Protein AF-A0A3M2GLU1-F1 (afdb_monomer)

Solvent-accessible surface area (backbone atoms only — not comparable to full-atom values): 8864 Å² total; per-residue (Å²): 134,89,79,81,80,75,55,70,67,58,58,52,52,50,52,52,50,51,51,50,50,53,56,49,51,54,49,52,58,59,46,51,60,55,52,52,52,48,52,51,51,48,54,50,52,51,51,53,49,50,47,52,52,48,32,60,64,36,48,60,28,60,77,69,67,34,59,68,62,37,46,49,54,51,49,46,52,36,74,76,35,83,87,47,88,75,50,71,42,64,47,97,82,75,43,78,77,43,69,59,61,86,92,56,80,68,70,70,62,68,67,71,61,91,62,84,61,48,99,57,75,44,75,51,78,46,62,49,88,93,41,75,90,45,80,41,78,46,69,51,58,50,44,93,87,72

Foldseek 3Di:
DDDPPDDPVNVVVVVVVVVCVVVVVVVCVVVPVVVVVVVVVVVVVVVQVLQVVLLAVLQVCVVVVVLVVNQCSQQVSCVVDVLDPWDWDADQVRHTSYIDDPVDDPSVVSVQDPDDDAQDKDWDWDADPVGNVDIRIDIDGDRPGD

Mean predicted aligned error: 7.4 Å

Sequence (146 aa):
MKRFFVPLFWKFSLAIIAVVAVFGSINIYLIWDRVYAALQRESQKRGIYISRSLARQLVDPLLYEDYVTAQNLLVNIQNIDSTITYAFVVDPLDKVVLHTFEDGFPYQLLQVHDGAPGDSVQMQFVVPKDAPEVLIRDIAVPILNG

pLDDT: mean 88.44, std 10.43, range [46.53, 96.69]

Radius of gyration: 25.85 Å; Cα contacts (8 Å, |Δi|>4): 118; chains: 1; bounding box: 49×25×82 Å

Secondary structure (DSSP, 8-state):
-------HHHHHHHHHHHHHHHHHHHHHHHHHHHHHHHHHHHHHHHHHHHHHHHHHHHHHHHHTT-HHHHHHHHHHHHHH-TT----EEE-TTS-EEEE--SS---GGGGGS--S---SPPEEEEE--TT-TT--EEEEE--STT-

Nearest PDB structures (foldseek):
  2iu7-assembly1_J  TM=3.936E-01  e=5.936E+00  Escherichia coli
  2ivb-assembly1_C  TM=4.039E-01  e=6.739E+00  Escherichia coli
  2iu7-assembly1_I  TM=3.947E-01  e=8.153E+00  Escherichia coli
  6yxx-assembly1_BN  TM=2.841E-01  e=9.863E+00  Trypanosoma brucei brucei

Structure (mmCIF, N/CA/C/O backbone):
data_AF-A0A3M2GLU1-F1
#
_entry.id   AF-A0A3M2GLU1-F1
#
loop_
_atom_site.group_PDB
_atom_site.id
_atom_site.type_symbol
_atom_site.label_atom_id
_atom_site.label_alt_id
_atom_site.label_comp_id
_atom_site.label_asym_id
_atom_site.label_entity_id
_atom_site.label_seq_id
_atom_site.pdbx_PDB_ins_code
_atom_site.Cartn_x
_atom_site.Cartn_y
_atom_site.Cartn_z
_atom_site.occupancy
_atom_site.B_iso_or_equiv
_atom_site.auth_seq_id
_atom_site.auth_comp_id
_atom_site.auth_asym_id
_atom_site.auth_atom_id
_atom_site.pdbx_PDB_model_num
ATOM 1 N N . MET A 1 1 ? 30.444 -15.894 -60.843 1.00 48.88 1 MET A N 1
ATOM 2 C CA . MET A 1 1 ? 30.561 -15.381 -59.457 1.00 48.88 1 MET A CA 1
ATOM 3 C C . MET A 1 1 ? 30.105 -13.923 -59.421 1.00 48.88 1 MET A C 1
ATOM 5 O O . MET A 1 1 ? 30.822 -13.068 -59.924 1.00 48.88 1 MET A O 1
ATOM 9 N N . LYS A 1 2 ? 28.897 -13.625 -58.918 1.00 46.53 2 LYS A N 1
ATOM 10 C CA . LYS A 1 2 ? 28.393 -12.240 -58.819 1.00 46.53 2 LYS A CA 1
ATOM 11 C C . LYS A 1 2 ? 29.056 -11.548 -57.624 1.00 46.53 2 LYS A C 1
ATOM 13 O O . LYS A 1 2 ? 28.760 -11.880 -56.482 1.00 46.53 2 LYS A O 1
ATOM 18 N N . ARG A 1 3 ? 29.971 -10.610 -57.884 1.00 58.84 3 ARG A N 1
ATOM 19 C CA . ARG A 1 3 ? 30.544 -9.732 -56.854 1.00 58.84 3 ARG A CA 1
ATOM 20 C C . ARG A 1 3 ? 29.510 -8.657 -56.522 1.00 58.84 3 ARG A C 1
ATOM 22 O O . ARG A 1 3 ? 29.243 -7.786 -57.343 1.00 58.84 3 ARG A O 1
ATOM 29 N N . PHE A 1 4 ? 28.890 -8.766 -55.352 1.00 61.06 4 PHE A N 1
ATOM 30 C CA . PHE A 1 4 ? 27.959 -7.768 -54.829 1.00 61.06 4 PHE A CA 1
ATOM 31 C C . PHE A 1 4 ? 28.758 -6.499 -54.481 1.00 61.06 4 PHE A C 1
ATOM 33 O O . PHE A 1 4 ? 29.445 -6.441 -53.462 1.00 61.06 4 PHE A O 1
ATOM 40 N N . PHE A 1 5 ? 28.737 -5.498 -55.362 1.00 62.28 5 PHE A N 1
ATOM 41 C CA . PHE A 1 5 ? 29.333 -4.191 -55.090 1.00 62.28 5 PHE A CA 1
ATOM 42 C C . PHE A 1 5 ? 28.382 -3.401 -54.194 1.00 62.28 5 PHE A C 1
ATOM 44 O O . PHE A 1 5 ? 27.460 -2.748 -54.670 1.00 62.28 5 PHE A O 1
ATOM 51 N N . VAL A 1 6 ? 28.591 -3.482 -52.880 1.00 66.81 6 VAL A N 1
ATOM 52 C CA . VAL A 1 6 ? 27.907 -2.596 -51.933 1.00 66.81 6 VAL A CA 1
ATOM 53 C C . VAL A 1 6 ? 28.547 -1.207 -52.059 1.00 66.81 6 VAL A C 1
ATOM 55 O O . VAL A 1 6 ? 29.749 -1.086 -51.779 1.00 66.81 6 VAL A O 1
ATOM 58 N N . PRO A 1 7 ? 27.806 -0.170 -52.496 1.00 76.38 7 PRO A N 1
ATOM 59 C CA . PRO A 1 7 ? 28.343 1.180 -52.625 1.00 76.38 7 PRO A CA 1
ATOM 60 C C . PRO A 1 7 ? 28.829 1.687 -51.263 1.00 76.38 7 PRO A C 1
ATOM 62 O O . PRO A 1 7 ? 28.269 1.344 -50.222 1.00 76.38 7 PRO A O 1
ATOM 65 N N . LEU A 1 8 ? 29.884 2.503 -51.264 1.00 76.56 8 LEU A N 1
ATOM 66 C CA . LEU A 1 8 ? 30.574 2.959 -50.051 1.00 76.56 8 LEU A CA 1
ATOM 67 C C . LEU A 1 8 ? 29.618 3.604 -49.026 1.00 76.56 8 LEU A C 1
ATOM 69 O O . LEU A 1 8 ? 29.750 3.371 -47.828 1.00 76.56 8 LEU A O 1
ATOM 73 N N . PHE A 1 9 ? 28.600 4.319 -49.515 1.00 79.31 9 PHE A N 1
ATOM 74 C CA . PHE A 1 9 ? 27.520 4.906 -48.717 1.00 79.31 9 PHE A CA 1
ATOM 75 C C . PHE A 1 9 ? 26.810 3.881 -47.819 1.00 79.31 9 PHE A C 1
ATOM 77 O O . PHE A 1 9 ? 26.674 4.102 -46.623 1.00 79.31 9 PHE A O 1
ATOM 84 N N . TRP A 1 10 ? 26.444 2.715 -48.360 1.00 86.25 10 TRP A N 1
ATOM 85 C CA . TRP A 1 10 ? 25.734 1.676 -47.606 1.00 86.25 10 TRP A CA 1
ATOM 86 C C . TRP A 1 10 ? 26.591 1.059 -46.499 1.00 86.25 10 TRP A C 1
ATOM 88 O O . TRP A 1 10 ? 26.064 0.691 -45.453 1.00 86.25 10 TRP A O 1
ATOM 98 N N . LYS A 1 11 ? 27.913 0.984 -46.688 1.00 84.06 11 LYS A N 1
ATOM 99 C CA . LYS A 1 11 ? 28.832 0.499 -45.648 1.00 84.06 11 LYS A CA 1
ATOM 100 C C . LYS A 1 11 ? 28.896 1.474 -44.469 1.00 84.06 11 LYS A C 1
ATOM 102 O O . LYS A 1 11 ? 28.834 1.039 -43.323 1.00 84.06 11 LYS A O 1
ATOM 107 N N . PHE A 1 12 ? 28.966 2.778 -44.749 1.00 90.88 12 PHE A N 1
ATOM 108 C CA . PHE A 1 12 ? 28.971 3.817 -43.717 1.00 90.88 12 PHE A CA 1
ATOM 109 C C . PHE A 1 12 ? 27.622 3.943 -43.007 1.00 90.88 12 PHE A C 1
ATOM 111 O O . PHE A 1 12 ? 27.592 3.996 -41.780 1.00 90.88 12 PHE A O 1
ATOM 118 N N . SER A 1 13 ? 26.507 3.919 -43.740 1.00 91.81 13 SER A N 1
ATOM 119 C CA . SER A 1 13 ? 25.172 3.933 -43.134 1.00 91.81 13 SER 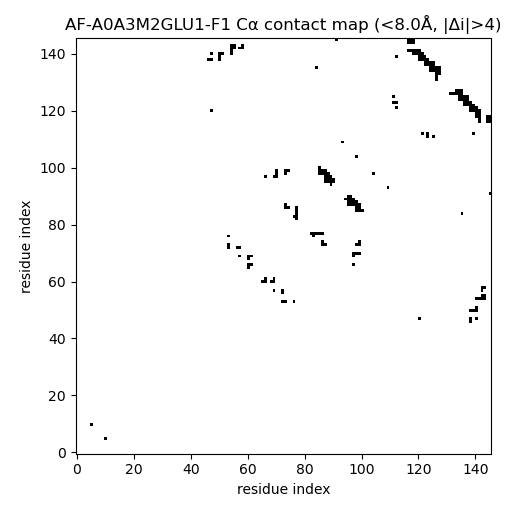A CA 1
ATOM 120 C C . SER A 1 13 ? 24.955 2.725 -42.225 1.00 91.81 13 SER A C 1
ATOM 122 O O . SER A 1 13 ? 24.477 2.894 -41.108 1.00 91.81 13 SER A O 1
ATOM 124 N N . LEU A 1 14 ? 25.364 1.523 -42.651 1.00 92.50 14 LEU A N 1
ATOM 125 C CA . LEU A 1 14 ? 25.256 0.320 -41.822 1.00 92.50 14 LEU A CA 1
ATOM 126 C C . LEU A 1 14 ? 26.110 0.426 -40.550 1.00 92.50 14 LEU A C 1
ATOM 128 O O . LEU A 1 14 ? 25.648 0.045 -39.479 1.00 92.50 14 LEU A O 1
ATOM 132 N N . ALA A 1 15 ? 27.321 0.982 -40.649 1.00 92.50 15 ALA A N 1
ATOM 133 C CA . ALA A 1 15 ? 28.180 1.209 -39.489 1.00 92.50 15 ALA A CA 1
ATOM 134 C C . ALA A 1 15 ? 27.553 2.200 -38.494 1.00 92.50 15 ALA A C 1
ATOM 136 O O . ALA A 1 15 ? 27.538 1.930 -37.296 1.00 92.50 15 ALA A O 1
ATOM 137 N N . ILE A 1 16 ? 26.981 3.308 -38.977 1.00 94.31 16 ILE A N 1
ATOM 138 C CA . ILE A 1 16 ? 26.295 4.292 -38.125 1.00 94.31 16 ILE A CA 1
ATOM 139 C C . ILE A 1 16 ? 25.074 3.660 -37.451 1.00 94.31 16 ILE A C 1
ATOM 141 O O . ILE A 1 16 ? 24.908 3.803 -36.243 1.00 94.31 16 ILE A O 1
ATOM 145 N N . ILE A 1 17 ? 24.253 2.919 -38.201 1.00 96.19 17 ILE A N 1
ATOM 146 C CA . ILE A 1 17 ? 23.087 2.211 -37.654 1.00 96.19 17 ILE A CA 1
ATOM 147 C C . ILE A 1 17 ? 23.523 1.218 -36.576 1.00 96.19 17 ILE A C 1
ATOM 149 O O . ILE A 1 17 ? 22.917 1.184 -35.510 1.00 96.19 17 ILE A O 1
ATOM 153 N N . ALA A 1 18 ? 24.587 0.448 -36.817 1.00 95.69 18 ALA A N 1
ATOM 154 C CA . ALA A 1 18 ? 25.108 -0.506 -35.843 1.00 95.69 18 ALA A CA 1
ATOM 155 C C . ALA A 1 18 ? 25.573 0.194 -34.559 1.00 95.69 18 ALA A C 1
ATOM 157 O O . ALA A 1 18 ? 25.215 -0.235 -33.465 1.00 95.69 18 ALA A O 1
ATOM 158 N N . VAL A 1 19 ? 26.309 1.302 -34.680 1.00 96.31 19 VAL A N 1
ATOM 159 C CA . VAL A 1 19 ? 26.755 2.096 -33.528 1.00 96.31 19 VAL A CA 1
ATOM 160 C C . VAL A 1 19 ? 25.554 2.629 -32.745 1.00 96.31 19 VAL A C 1
ATOM 162 O O . VAL A 1 19 ? 25.467 2.406 -31.539 1.00 96.31 19 VAL A O 1
ATOM 165 N N . VAL A 1 20 ? 24.591 3.268 -33.414 1.00 96.69 20 VAL A N 1
ATOM 166 C CA . VAL A 1 20 ? 23.387 3.810 -32.763 1.00 96.69 20 VAL A CA 1
ATOM 167 C C . VAL A 1 20 ? 22.569 2.704 -32.095 1.00 96.69 20 VAL A C 1
ATOM 169 O O . VAL A 1 20 ? 22.130 2.881 -30.962 1.00 96.69 20 VAL A O 1
ATOM 172 N N . ALA A 1 21 ? 22.404 1.551 -32.744 1.00 96.31 21 ALA A N 1
ATOM 173 C CA . ALA A 1 21 ? 21.675 0.416 -32.186 1.00 96.31 21 ALA A CA 1
ATOM 174 C C . ALA A 1 21 ? 22.357 -0.149 -30.932 1.00 96.31 21 ALA A C 1
ATOM 176 O O . ALA A 1 21 ? 21.679 -0.430 -29.943 1.00 96.31 21 ALA A O 1
ATOM 177 N N . VAL A 1 22 ? 23.689 -0.270 -30.937 1.00 96.25 22 VAL A N 1
ATOM 178 C CA . VAL A 1 22 ? 24.461 -0.728 -29.771 1.00 96.25 22 VAL A CA 1
ATOM 179 C C . VAL A 1 22 ? 24.324 0.264 -28.618 1.00 96.25 22 VAL A C 1
ATOM 181 O O . VAL A 1 22 ? 23.943 -0.130 -27.516 1.00 96.25 22 VAL A O 1
ATOM 184 N N . PHE A 1 23 ? 24.556 1.555 -28.866 1.00 96.00 23 PHE A N 1
ATOM 185 C CA . PHE A 1 23 ? 24.422 2.580 -27.830 1.00 96.00 23 PHE A CA 1
ATOM 186 C C . PHE A 1 23 ? 22.988 2.688 -27.300 1.00 96.00 23 PHE A C 1
ATOM 188 O O . PHE A 1 23 ? 22.792 2.788 -26.089 1.00 96.00 23 PHE A O 1
ATOM 195 N N . GLY A 1 24 ? 21.983 2.622 -28.174 1.00 94.56 24 GLY A N 1
ATOM 196 C CA . GLY A 1 24 ? 20.573 2.634 -27.789 1.00 94.56 24 GLY A CA 1
ATOM 197 C C . GLY A 1 24 ? 20.203 1.437 -26.916 1.00 94.56 24 GLY A C 1
ATOM 198 O O . GLY A 1 24 ? 19.593 1.613 -25.865 1.00 94.56 24 GLY A O 1
ATOM 199 N N . SER A 1 25 ? 20.648 0.236 -27.293 1.00 93.94 25 SER A N 1
ATOM 200 C CA . SER A 1 25 ? 20.379 -0.995 -26.537 1.00 93.94 25 SER A CA 1
ATOM 201 C C . SER A 1 25 ? 20.991 -0.953 -25.136 1.00 93.94 25 SER A C 1
ATOM 203 O O . SER A 1 25 ? 20.323 -1.294 -24.162 1.00 93.94 25 SER A O 1
ATOM 205 N N . ILE A 1 26 ? 22.236 -0.476 -25.016 1.00 93.44 26 ILE A N 1
ATOM 206 C CA . ILE A 1 26 ? 22.911 -0.319 -23.719 1.00 93.44 26 ILE A CA 1
ATOM 207 C C . ILE A 1 26 ? 22.151 0.672 -22.828 1.00 93.44 26 ILE A C 1
ATOM 209 O O . ILE A 1 26 ? 21.933 0.393 -21.649 1.00 93.44 26 ILE A O 1
ATOM 213 N N . ASN A 1 27 ? 21.719 1.810 -23.382 1.00 93.12 27 ASN A N 1
ATOM 214 C CA . ASN A 1 27 ? 20.964 2.814 -22.627 1.00 93.12 27 ASN A CA 1
ATOM 215 C C . ASN A 1 27 ? 19.609 2.278 -22.159 1.00 93.12 27 ASN A C 1
ATOM 217 O O . ASN A 1 27 ? 19.267 2.441 -20.992 1.00 93.12 27 ASN A O 1
ATOM 221 N N . ILE A 1 28 ? 18.864 1.605 -23.041 1.00 91.75 28 ILE A N 1
ATOM 222 C CA . ILE A 1 28 ? 17.581 0.980 -22.694 1.00 91.75 28 ILE A CA 1
ATOM 223 C C . ILE A 1 28 ? 17.772 -0.004 -21.542 1.00 91.75 28 ILE A C 1
ATOM 225 O O . ILE A 1 28 ? 17.070 0.093 -20.538 1.00 91.75 28 ILE A O 1
ATOM 229 N N . TYR A 1 29 ? 18.758 -0.896 -21.650 1.00 90.19 29 TYR A N 1
ATOM 230 C CA . TYR A 1 29 ? 19.044 -1.885 -20.616 1.00 90.19 29 TYR A CA 1
ATOM 231 C C . TYR A 1 29 ? 19.386 -1.234 -19.265 1.00 90.19 29 TYR A C 1
ATOM 233 O O . TYR A 1 29 ? 18.862 -1.639 -18.230 1.00 90.19 29 TYR A O 1
ATOM 241 N N . LEU A 1 30 ? 20.215 -0.185 -19.270 1.00 86.25 30 LEU A N 1
ATOM 242 C CA . LEU A 1 30 ? 20.633 0.513 -18.052 1.00 86.25 30 LEU A CA 1
ATOM 243 C C . LEU A 1 30 ? 19.480 1.270 -17.380 1.00 86.25 30 LEU A C 1
ATOM 245 O O . LEU A 1 30 ? 19.384 1.289 -16.153 1.00 86.25 30 LEU A O 1
ATOM 249 N N . ILE A 1 31 ? 18.613 1.904 -18.170 1.00 90.44 31 ILE A N 1
ATOM 250 C CA . ILE A 1 31 ? 17.489 2.692 -17.655 1.00 90.44 31 ILE A CA 1
ATOM 251 C C . ILE A 1 31 ? 16.419 1.778 -17.057 1.00 90.44 31 ILE A C 1
ATOM 253 O O . ILE A 1 31 ? 15.847 2.117 -16.022 1.00 90.44 31 ILE A O 1
ATOM 257 N N . TRP A 1 32 ? 16.158 0.625 -17.673 1.00 87.56 32 TRP A N 1
ATOM 258 C CA . TRP A 1 32 ? 15.014 -0.211 -17.313 1.00 87.56 32 TRP A CA 1
ATOM 259 C C . TRP A 1 32 ? 15.068 -0.707 -15.863 1.00 87.56 32 TRP A C 1
ATOM 261 O O . TRP A 1 32 ? 14.109 -0.512 -15.116 1.00 87.56 32 TRP A O 1
ATOM 271 N N . ASP A 1 33 ? 16.216 -1.232 -15.428 1.00 83.44 33 ASP A N 1
ATOM 272 C CA . ASP A 1 33 ? 16.412 -1.698 -14.047 1.00 83.44 33 ASP A CA 1
ATOM 273 C C . ASP A 1 33 ? 16.296 -0.550 -13.030 1.00 83.44 33 ASP A C 1
ATOM 275 O O . ASP A 1 33 ? 15.608 -0.649 -12.010 1.00 83.44 33 ASP A O 1
ATOM 279 N N . ARG A 1 34 ? 16.909 0.599 -13.342 1.00 86.94 34 ARG A N 1
ATOM 280 C CA . ARG A 1 34 ? 16.918 1.771 -12.457 1.00 86.94 34 ARG A CA 1
ATOM 281 C C . ARG A 1 34 ? 15.530 2.369 -12.281 1.00 86.94 34 ARG A C 1
ATOM 283 O O . ARG A 1 34 ? 15.149 2.687 -11.156 1.00 86.94 34 ARG A O 1
ATOM 290 N N . VAL A 1 35 ? 14.790 2.527 -13.376 1.00 91.12 35 VAL A N 1
ATOM 291 C CA . VAL A 1 35 ? 13.443 3.103 -13.359 1.00 91.12 35 VAL A CA 1
ATOM 292 C C . VAL A 1 35 ? 12.480 2.164 -12.649 1.00 91.12 35 VAL A C 1
ATOM 294 O O . VAL A 1 35 ? 11.751 2.615 -11.768 1.00 91.12 35 VAL A O 1
ATOM 297 N N . TYR A 1 36 ? 12.518 0.866 -12.957 1.00 88.94 36 TYR A N 1
ATOM 298 C CA . TYR A 1 36 ? 11.658 -0.112 -12.298 1.00 88.94 36 TYR A CA 1
ATOM 299 C C . TYR A 1 36 ? 11.904 -0.152 -10.785 1.00 88.94 36 TYR A C 1
ATOM 301 O O . TYR A 1 36 ? 10.970 -0.025 -9.992 1.00 88.94 36 TYR A O 1
ATOM 309 N N . ALA A 1 37 ? 13.170 -0.229 -10.364 1.00 90.38 37 ALA A N 1
ATOM 310 C CA . ALA A 1 37 ? 13.524 -0.214 -8.950 1.00 90.38 37 ALA A CA 1
ATOM 311 C C . ALA A 1 37 ? 13.133 1.102 -8.255 1.00 90.38 37 ALA A C 1
ATOM 313 O O . ALA A 1 37 ? 12.702 1.082 -7.101 1.00 90.38 37 ALA A O 1
ATOM 314 N N . ALA A 1 38 ? 13.273 2.248 -8.929 1.00 92.31 38 ALA A N 1
ATOM 315 C CA . ALA A 1 38 ? 12.878 3.543 -8.382 1.00 92.31 38 ALA A CA 1
ATOM 316 C C . ALA A 1 38 ? 11.360 3.638 -8.182 1.00 92.31 38 ALA A C 1
ATOM 318 O O . ALA A 1 38 ? 10.919 4.007 -7.095 1.00 92.31 38 ALA A O 1
ATOM 319 N N . LEU A 1 39 ? 10.572 3.241 -9.186 1.00 92.31 39 LEU A N 1
ATOM 320 C CA . LEU A 1 39 ? 9.111 3.204 -9.099 1.00 92.31 39 LEU A CA 1
ATO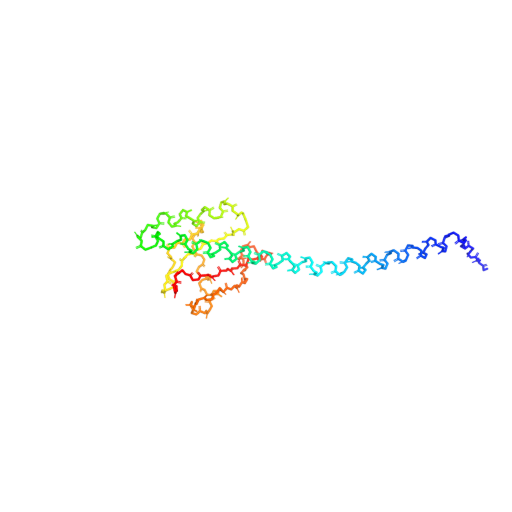M 321 C C . LEU A 1 39 ? 8.641 2.264 -7.990 1.00 92.31 39 LEU A C 1
ATOM 323 O O . LEU A 1 39 ? 7.775 2.631 -7.200 1.00 92.31 39 LEU A O 1
ATOM 327 N N . GLN A 1 40 ? 9.260 1.087 -7.876 1.00 91.50 40 GLN A N 1
ATOM 328 C CA . GLN A 1 40 ? 8.915 0.121 -6.838 1.00 91.50 40 GLN A CA 1
ATOM 329 C C . GLN A 1 40 ? 9.208 0.661 -5.431 1.00 91.50 40 GLN A C 1
ATOM 331 O O . GLN A 1 40 ? 8.397 0.507 -4.518 1.00 91.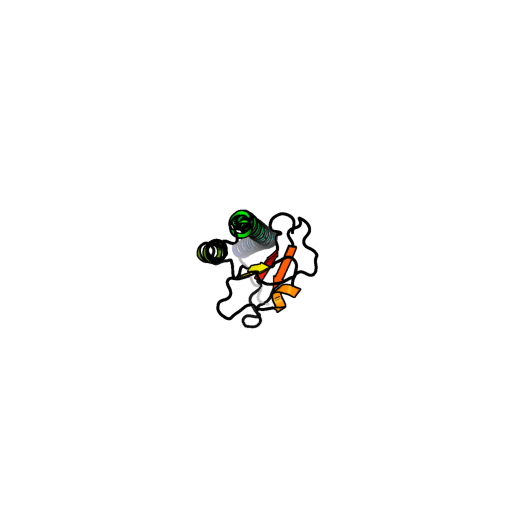50 40 GLN A O 1
ATOM 336 N N . ARG A 1 41 ? 10.349 1.338 -5.248 1.00 93.81 41 ARG A N 1
ATOM 337 C CA . ARG A 1 41 ? 10.694 1.990 -3.975 1.00 93.81 41 ARG A CA 1
ATOM 338 C C . ARG A 1 41 ? 9.743 3.129 -3.641 1.00 93.81 41 ARG A C 1
ATOM 340 O O . ARG A 1 41 ? 9.389 3.282 -2.477 1.00 93.81 41 ARG A O 1
ATOM 347 N N . GLU A 1 42 ? 9.356 3.929 -4.627 1.00 93.88 42 GLU A N 1
ATOM 348 C CA . GLU A 1 42 ? 8.442 5.049 -4.412 1.00 93.88 42 GLU A CA 1
ATOM 349 C C . GLU A 1 42 ? 7.032 4.561 -4.069 1.00 93.88 42 GLU A C 1
ATOM 351 O O . GLU A 1 42 ? 6.447 5.016 -3.090 1.00 93.88 42 GLU A O 1
ATOM 356 N N . SER A 1 43 ? 6.533 3.555 -4.794 1.00 92.38 43 SER A N 1
ATOM 357 C CA . SER A 1 43 ? 5.271 2.877 -4.484 1.00 92.38 43 SER A CA 1
ATOM 358 C C . SER A 1 43 ? 5.272 2.325 -3.055 1.00 92.38 43 SER A C 1
ATOM 360 O O . SER A 1 43 ? 4.357 2.606 -2.281 1.00 92.38 43 SER A O 1
ATOM 362 N N . GLN A 1 44 ? 6.343 1.631 -2.658 1.00 93.31 44 GLN A N 1
ATOM 363 C CA . GLN A 1 44 ? 6.494 1.118 -1.297 1.00 93.31 44 GLN A CA 1
ATOM 364 C C . GLN A 1 44 ? 6.506 2.244 -0.252 1.00 93.31 44 GLN A C 1
ATOM 366 O O . GLN A 1 44 ? 5.793 2.165 0.746 1.00 93.31 44 GLN A O 1
ATOM 371 N N . LYS A 1 45 ? 7.296 3.306 -0.459 1.00 94.69 45 LYS A N 1
ATOM 372 C CA . LYS A 1 45 ? 7.359 4.447 0.469 1.00 94.69 45 LYS A CA 1
ATOM 373 C C . LYS A 1 45 ? 6.003 5.121 0.636 1.00 94.69 45 LYS A C 1
ATOM 375 O O . LYS A 1 45 ? 5.621 5.431 1.763 1.00 94.69 45 LYS A O 1
ATOM 380 N N . ARG A 1 46 ? 5.283 5.325 -0.469 1.00 93.94 46 ARG A N 1
ATOM 381 C CA . ARG A 1 46 ? 3.944 5.914 -0.470 1.00 93.94 46 ARG A CA 1
ATOM 382 C C . ARG A 1 46 ? 2.959 5.043 0.305 1.00 93.94 46 ARG A C 1
ATOM 384 O O . ARG A 1 46 ? 2.275 5.572 1.174 1.00 93.94 46 ARG A O 1
ATOM 391 N N . GLY A 1 47 ? 2.947 3.731 0.064 1.00 93.38 47 GLY A N 1
ATOM 392 C CA . GLY A 1 47 ? 2.104 2.790 0.807 1.00 93.38 47 GLY A CA 1
ATOM 393 C C . GLY A 1 47 ? 2.365 2.843 2.315 1.00 93.38 47 GLY A C 1
ATOM 394 O O . GLY A 1 47 ? 1.443 3.053 3.094 1.00 93.38 47 GLY A O 1
ATOM 395 N N . ILE A 1 48 ? 3.635 2.790 2.733 1.00 93.94 48 ILE A N 1
ATOM 396 C CA . ILE A 1 48 ? 4.015 2.908 4.152 1.00 93.94 48 ILE A CA 1
ATOM 397 C C . ILE A 1 48 ? 3.564 4.247 4.748 1.00 93.94 48 ILE A C 1
ATOM 399 O O . ILE A 1 48 ? 3.092 4.294 5.885 1.00 93.94 48 ILE A O 1
ATOM 403 N N . TYR A 1 49 ? 3.733 5.347 4.011 1.00 94.38 49 TYR A N 1
ATOM 404 C CA . TYR A 1 49 ? 3.317 6.669 4.470 1.00 94.38 49 TYR A CA 1
ATOM 405 C C . TYR A 1 49 ? 1.802 6.743 4.675 1.00 94.38 49 TYR A C 1
ATOM 407 O O . TYR A 1 49 ? 1.358 7.243 5.708 1.00 94.38 49 TYR A O 1
ATOM 415 N N . ILE A 1 50 ? 1.027 6.211 3.728 1.00 94.25 50 ILE A N 1
ATOM 416 C CA . ILE A 1 50 ? -0.432 6.141 3.811 1.00 94.25 50 ILE A CA 1
ATOM 417 C C . ILE A 1 50 ? -0.854 5.302 5.020 1.00 94.25 50 ILE A C 1
ATOM 419 O O . ILE A 1 50 ? -1.575 5.820 5.871 1.00 94.25 50 ILE A O 1
ATOM 423 N N . SER A 1 51 ? -0.345 4.074 5.163 1.00 93.62 51 SER A N 1
ATOM 424 C CA . SER A 1 51 ? -0.702 3.189 6.279 1.00 93.62 51 SER A CA 1
ATOM 425 C C . SER A 1 51 ? -0.340 3.798 7.636 1.00 93.62 51 SER A C 1
ATOM 427 O O . SER A 1 51 ? -1.151 3.781 8.555 1.00 93.62 51 SER A O 1
ATOM 429 N N . ARG A 1 52 ? 0.834 4.437 7.767 1.00 93.44 52 ARG A N 1
ATOM 430 C CA . ARG A 1 52 ? 1.214 5.168 8.993 1.00 93.44 52 ARG A CA 1
ATOM 431 C C . ARG A 1 52 ? 0.338 6.386 9.262 1.00 93.44 52 ARG A C 1
ATOM 433 O O . ARG A 1 52 ? 0.044 6.690 10.415 1.00 93.44 52 ARG A O 1
ATOM 440 N N . SER A 1 53 ? -0.027 7.129 8.221 1.00 94.19 53 SER A N 1
ATOM 441 C CA . SER A 1 53 ? -0.915 8.281 8.363 1.00 94.19 53 SER A CA 1
ATOM 442 C C . SER A 1 53 ? -2.301 7.841 8.822 1.00 94.19 53 SER A C 1
ATOM 444 O O . SER A 1 53 ? -2.873 8.475 9.706 1.00 94.19 53 SER A O 1
ATOM 446 N N . LEU A 1 54 ? -2.807 6.741 8.263 1.00 94.75 54 LEU A N 1
ATOM 447 C CA . LEU A 1 54 ? -4.080 6.148 8.646 1.00 94.75 54 LEU A CA 1
ATOM 448 C C . LEU A 1 54 ? -4.032 5.624 10.085 1.00 94.75 54 LEU A C 1
ATOM 450 O O . LEU A 1 54 ? -4.884 6.000 10.879 1.00 94.75 54 LEU A O 1
ATOM 454 N N . ALA A 1 55 ? -2.993 4.869 10.454 1.00 93.88 55 ALA A N 1
ATOM 455 C CA . ALA A 1 55 ? -2.788 4.380 11.817 1.00 93.88 55 ALA A CA 1
ATOM 456 C C . ALA A 1 55 ? -2.823 5.516 12.853 1.00 93.88 55 ALA A C 1
ATOM 458 O O . ALA A 1 55 ? -3.503 5.400 13.864 1.00 93.88 55 ALA A O 1
ATOM 459 N N . ARG A 1 56 ? -2.168 6.656 12.573 1.00 94.12 56 ARG A N 1
ATOM 460 C CA . ARG A 1 56 ? -2.226 7.845 13.446 1.00 94.12 56 ARG A CA 1
ATOM 461 C C . ARG A 1 56 ? -3.619 8.461 13.541 1.00 94.12 56 ARG A C 1
ATOM 463 O O . ARG A 1 56 ? -4.008 8.877 14.622 1.00 94.12 56 ARG A O 1
ATOM 470 N N . GLN A 1 57 ? -4.348 8.545 12.430 1.00 94.75 57 GLN A N 1
ATOM 471 C CA . GLN A 1 57 ? -5.705 9.104 12.413 1.00 94.75 57 GLN A CA 1
ATOM 472 C C . GLN A 1 57 ? -6.715 8.199 13.123 1.00 94.75 57 GLN A C 1
ATOM 474 O O . GLN A 1 57 ? -7.709 8.693 13.641 1.00 94.75 57 GLN A O 1
ATOM 479 N N . LEU A 1 58 ? -6.455 6.891 13.161 1.00 95.25 58 LEU A N 1
ATOM 480 C CA . LEU A 1 58 ? -7.294 5.913 13.846 1.00 95.25 58 LEU A CA 1
ATOM 481 C C . LEU A 1 58 ? -7.107 5.909 15.365 1.00 95.25 58 LEU A C 1
ATOM 483 O O . LEU A 1 58 ? -7.980 5.394 16.054 1.00 95.25 58 LEU A O 1
ATOM 487 N N . VAL A 1 59 ? -6.030 6.501 15.894 1.00 93.62 59 VAL A N 1
ATOM 488 C CA . VAL A 1 59 ? -5.766 6.535 17.341 1.00 93.62 59 VAL A CA 1
ATOM 489 C C . VAL A 1 59 ? -6.938 7.143 18.106 1.00 93.62 59 VAL A C 1
ATOM 491 O O . VAL A 1 59 ? -7.495 6.477 18.974 1.00 93.62 59 VAL A O 1
ATOM 494 N N . ASP A 1 60 ? -7.339 8.375 17.782 1.00 94.81 60 ASP A N 1
ATOM 495 C CA . ASP A 1 60 ? -8.384 9.055 18.552 1.00 94.81 60 ASP A CA 1
ATOM 496 C C . ASP A 1 60 ? -9.744 8.338 18.435 1.00 94.81 60 ASP A C 1
ATOM 498 O O . ASP A 1 60 ? -10.321 8.014 19.474 1.00 94.81 60 ASP A O 1
ATOM 502 N N . PRO A 1 61 ? -10.255 8.001 17.230 1.00 94.62 61 PRO A N 1
ATOM 503 C CA . PRO A 1 61 ? -11.521 7.282 17.102 1.00 94.62 61 PRO A CA 1
ATOM 504 C C . PRO A 1 61 ? -11.534 5.937 17.832 1.00 94.62 61 PRO A C 1
ATOM 506 O O . PRO A 1 61 ? -12.534 5.603 18.457 1.00 94.62 61 PRO A O 1
ATOM 509 N N . LEU A 1 62 ? -10.436 5.174 17.801 1.00 92.50 62 LEU A N 1
ATOM 510 C CA . LEU A 1 62 ? -10.368 3.885 18.493 1.00 92.50 62 LEU A CA 1
ATOM 511 C C . LEU A 1 62 ? -10.321 4.048 20.018 1.00 92.50 62 LEU A C 1
ATOM 513 O O . LEU A 1 62 ? -10.965 3.274 20.721 1.00 92.50 62 LEU A O 1
ATOM 517 N N . LEU A 1 63 ? -9.621 5.063 20.539 1.00 91.94 63 LEU A N 1
ATOM 518 C CA . LEU A 1 63 ? -9.577 5.346 21.981 1.00 91.94 63 LEU A CA 1
ATOM 519 C C . LEU A 1 63 ? -10.937 5.773 22.550 1.00 91.94 63 LEU A C 1
ATOM 521 O O . LEU A 1 63 ? -11.221 5.495 23.713 1.00 91.94 63 LEU A O 1
ATOM 525 N N . TYR A 1 64 ? -11.767 6.440 21.746 1.00 95.00 64 TYR A N 1
ATOM 526 C CA . TYR A 1 64 ? -13.123 6.850 22.126 1.00 95.00 64 TYR A CA 1
ATOM 527 C C . TYR A 1 64 ? -14.214 5.866 21.675 1.00 95.00 64 TYR A C 1
ATOM 529 O O . TYR A 1 64 ? -15.394 6.190 21.792 1.00 95.00 64 TYR A O 1
ATOM 537 N N . GLU A 1 65 ? -13.838 4.688 21.162 1.00 93.44 65 GLU A N 1
ATOM 538 C CA . GLU A 1 65 ? -14.760 3.672 20.626 1.00 93.44 65 GLU A CA 1
ATOM 539 C C . GLU A 1 65 ? -15.709 4.205 19.526 1.00 93.44 65 GLU A C 1
ATOM 541 O O . GLU A 1 65 ? -16.798 3.677 19.293 1.00 93.44 65 GLU A O 1
ATOM 546 N N . ASP A 1 66 ? -15.289 5.244 18.798 1.00 96.12 66 ASP A N 1
ATOM 547 C CA . ASP A 1 66 ? -16.010 5.793 17.651 1.00 96.12 66 ASP A CA 1
ATOM 548 C C . ASP A 1 66 ? -15.678 4.998 16.379 1.00 96.12 66 ASP A C 1
ATOM 550 O O . ASP A 1 66 ? -14.962 5.436 15.467 1.00 96.12 66 ASP A O 1
ATOM 554 N N . TYR A 1 67 ? -16.222 3.782 16.324 1.00 94.62 67 TYR A N 1
ATOM 555 C CA . TYR A 1 67 ? -16.040 2.869 15.196 1.00 94.62 67 TYR A CA 1
ATOM 556 C C . TYR A 1 67 ? -16.637 3.401 13.889 1.00 94.62 67 TYR A C 1
ATOM 558 O O . TYR A 1 67 ? -16.168 3.029 12.816 1.00 94.62 67 TYR A O 1
ATOM 566 N N . VAL A 1 68 ? -17.636 4.290 13.950 1.00 95.62 68 VAL A N 1
ATOM 567 C CA . VAL A 1 68 ? -18.237 4.895 12.751 1.00 95.62 68 VAL A CA 1
ATOM 568 C C . VAL A 1 68 ? -17.234 5.835 12.092 1.00 95.62 68 VAL A C 1
ATOM 570 O O . VAL A 1 68 ? -16.976 5.724 10.891 1.00 95.62 68 VAL A O 1
ATOM 573 N N . THR A 1 69 ? -16.619 6.728 12.869 1.00 96.38 69 THR A N 1
ATOM 574 C CA . THR A 1 69 ? -15.565 7.613 12.363 1.00 96.38 69 THR A CA 1
ATOM 575 C C . THR A 1 69 ? -14.358 6.811 11.885 1.00 96.38 69 THR A C 1
ATOM 577 O O . THR A 1 69 ? -13.842 7.073 10.796 1.00 96.38 69 THR A O 1
ATOM 580 N N . ALA A 1 70 ? -13.943 5.789 12.638 1.00 96.00 70 ALA A N 1
ATOM 581 C CA . ALA A 1 70 ? -12.825 4.931 12.259 1.00 96.00 70 ALA A CA 1
ATOM 582 C C . ALA A 1 70 ? -13.076 4.190 10.929 1.00 96.00 70 ALA A C 1
ATOM 584 O O . ALA A 1 70 ? -12.227 4.208 10.036 1.00 96.00 70 ALA A O 1
ATOM 585 N N . GLN A 1 71 ? -14.265 3.610 10.745 1.00 96.12 71 GLN A N 1
ATOM 586 C CA . GLN A 1 71 ? -14.669 2.955 9.498 1.00 96.12 71 GLN A CA 1
ATOM 587 C C . GLN A 1 71 ? -14.680 3.936 8.317 1.00 96.12 71 GLN A C 1
ATOM 589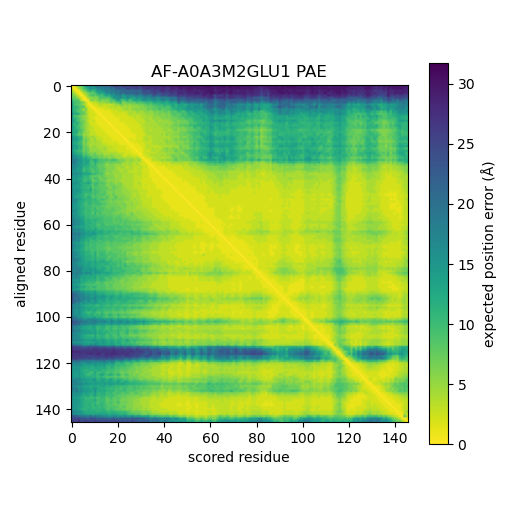 O O . GLN A 1 71 ? -14.195 3.612 7.232 1.00 96.12 71 GLN A O 1
ATOM 594 N N . ASN A 1 72 ? -15.182 5.157 8.526 1.00 96.12 72 ASN A N 1
ATOM 595 C CA . ASN A 1 72 ? -15.188 6.190 7.491 1.00 96.12 72 ASN A CA 1
ATOM 596 C C . ASN A 1 72 ? -13.768 6.588 7.063 1.00 96.12 72 ASN A C 1
ATOM 598 O O . ASN A 1 72 ? -13.549 6.842 5.882 1.00 96.12 72 ASN A O 1
ATOM 602 N N . LEU A 1 73 ? -12.790 6.607 7.977 1.00 95.94 73 LEU A N 1
ATOM 603 C CA . LEU A 1 73 ? -11.385 6.853 7.626 1.00 95.94 73 LEU A CA 1
ATOM 604 C C . LEU A 1 73 ? -10.823 5.760 6.704 1.00 95.94 73 LEU A C 1
ATOM 606 O O . LEU A 1 73 ? -10.146 6.080 5.725 1.00 95.94 73 LEU A O 1
ATOM 610 N N . LEU A 1 74 ? -11.136 4.489 6.977 1.00 95.31 74 LEU A N 1
ATOM 611 C CA . LEU A 1 74 ? -10.735 3.354 6.137 1.00 95.31 74 LEU A CA 1
ATOM 612 C C . LEU A 1 74 ? -11.349 3.428 4.731 1.00 95.31 74 LEU A C 1
ATOM 614 O O . LEU A 1 74 ? -10.649 3.270 3.734 1.00 95.31 74 LEU A O 1
ATOM 618 N N . VAL A 1 75 ? -12.651 3.693 4.638 1.00 94.44 75 VAL A N 1
ATOM 619 C CA . VAL A 1 75 ? -13.342 3.792 3.341 1.00 94.44 75 VAL A CA 1
ATOM 620 C C . VAL A 1 75 ? -12.861 5.022 2.564 1.00 94.44 75 VAL A C 1
ATOM 622 O O . VAL A 1 75 ? -12.619 4.957 1.359 1.00 94.44 75 VAL A O 1
ATOM 625 N N . ASN A 1 76 ? -12.643 6.149 3.248 1.00 94.75 76 ASN A N 1
ATOM 626 C CA . ASN A 1 76 ? -12.154 7.368 2.610 1.00 94.75 76 ASN A CA 1
ATOM 627 C C . ASN A 1 76 ? -10.763 7.196 2.001 1.00 94.75 76 ASN A C 1
ATOM 629 O O . ASN A 1 76 ? -10.519 7.752 0.932 1.00 94.75 76 ASN A O 1
ATOM 633 N N . ILE A 1 77 ? -9.856 6.435 2.627 1.00 93.00 77 ILE A N 1
ATOM 634 C CA . ILE A 1 77 ? -8.518 6.263 2.053 1.00 93.00 77 ILE A CA 1
ATOM 635 C C . ILE A 1 77 ? -8.563 5.506 0.717 1.00 93.00 77 ILE A C 1
ATOM 637 O O . ILE A 1 77 ? -7.872 5.905 -0.218 1.00 93.00 77 ILE A O 1
ATOM 641 N N . GLN A 1 78 ? -9.437 4.501 0.582 1.00 91.81 78 GLN A N 1
ATOM 642 C CA . GLN A 1 78 ? -9.663 3.801 -0.689 1.00 91.81 78 GLN A CA 1
ATOM 643 C C . GLN A 1 78 ? -10.301 4.709 -1.742 1.00 91.81 78 GLN A C 1
ATOM 645 O O . GLN A 1 78 ? -9.911 4.681 -2.906 1.00 91.81 78 GLN A O 1
ATOM 650 N N . ASN A 1 79 ? -11.251 5.553 -1.332 1.00 91.25 79 ASN A N 1
ATOM 651 C CA . ASN A 1 79 ? -11.905 6.500 -2.237 1.00 91.25 79 ASN A CA 1
ATOM 652 C C . ASN A 1 79 ? -10.941 7.576 -2.761 1.00 91.25 79 ASN A C 1
ATOM 654 O O . ASN A 1 79 ? -11.092 8.048 -3.887 1.00 91.25 79 ASN A O 1
ATOM 658 N N . ILE A 1 80 ? -9.962 7.981 -1.947 1.00 90.81 80 ILE A N 1
ATOM 659 C CA . ILE A 1 80 ? -8.950 8.977 -2.322 1.00 90.81 80 ILE A CA 1
ATOM 660 C C . ILE A 1 80 ? -7.885 8.362 -3.235 1.00 90.81 80 ILE A C 1
ATOM 662 O O . ILE A 1 80 ? -7.406 9.029 -4.154 1.00 90.81 80 ILE A O 1
ATOM 666 N N . ASP A 1 81 ? -7.490 7.113 -2.985 1.00 88.75 81 ASP A N 1
ATOM 667 C CA . ASP A 1 81 ? -6.417 6.448 -3.714 1.00 88.75 81 ASP A CA 1
ATOM 668 C C . ASP A 1 81 ? -6.849 5.074 -4.236 1.00 88.75 81 ASP A C 1
ATOM 670 O O . ASP A 1 81 ? -6.781 4.063 -3.539 1.00 88.75 81 ASP A O 1
ATOM 674 N N . SER A 1 82 ? -7.197 5.034 -5.525 1.00 88.75 82 SER A N 1
ATOM 675 C CA . SER A 1 82 ? -7.594 3.811 -6.242 1.00 88.75 82 SER A CA 1
ATOM 676 C C . SER A 1 82 ? -6.533 2.700 -6.268 1.00 88.75 82 SER A C 1
ATOM 678 O O . SER A 1 82 ? -6.826 1.590 -6.700 1.00 88.75 82 SER A O 1
ATOM 680 N N . THR A 1 83 ? -5.292 2.978 -5.847 1.00 91.00 83 THR A N 1
ATOM 681 C CA . THR A 1 83 ? -4.249 1.946 -5.731 1.00 91.00 83 THR A CA 1
ATOM 682 C C . THR A 1 83 ? -4.385 1.099 -4.464 1.00 91.00 83 THR A C 1
ATOM 684 O O . THR A 1 83 ? -3.727 0.065 -4.351 1.00 91.00 83 THR A O 1
ATOM 687 N N . ILE A 1 84 ? -5.240 1.505 -3.520 1.00 93.44 84 ILE A N 1
ATOM 688 C CA . ILE A 1 84 ? -5.493 0.788 -2.269 1.00 93.44 84 ILE A CA 1
ATOM 689 C C . ILE A 1 84 ? -6.649 -0.185 -2.476 1.00 93.44 84 ILE A C 1
ATOM 691 O O . ILE A 1 84 ? -7.807 0.211 -2.566 1.00 93.44 84 ILE A O 1
ATOM 695 N N . THR A 1 85 ? -6.335 -1.477 -2.516 1.00 92.88 85 THR A N 1
ATOM 696 C CA . THR A 1 85 ? -7.347 -2.520 -2.729 1.00 92.88 85 THR A CA 1
ATOM 697 C C . THR A 1 85 ? -8.175 -2.802 -1.479 1.00 92.88 85 THR A C 1
ATOM 699 O O . THR A 1 85 ? -9.377 -3.008 -1.580 1.00 92.88 85 THR A O 1
ATOM 702 N N . TYR A 1 86 ? -7.562 -2.780 -0.295 1.00 93.94 86 TYR A N 1
ATOM 703 C CA . TYR A 1 86 ? -8.246 -2.976 0.983 1.00 93.94 86 TYR A CA 1
ATOM 704 C C . TYR A 1 86 ? -7.510 -2.283 2.128 1.00 93.94 86 TYR A C 1
ATOM 706 O O . TYR A 1 86 ? -6.319 -1.986 2.053 1.00 93.94 86 TYR A O 1
ATOM 714 N N . ALA A 1 87 ? -8.247 -2.071 3.209 1.00 95.31 87 ALA A N 1
ATOM 715 C CA . ALA A 1 87 ? -7.760 -1.694 4.525 1.00 95.31 87 ALA A CA 1
ATOM 716 C C . ALA A 1 87 ? -8.586 -2.416 5.597 1.00 95.31 87 ALA A C 1
ATOM 718 O O . ALA A 1 87 ? -9.803 -2.590 5.443 1.00 95.31 87 ALA A O 1
ATOM 719 N N . PHE A 1 88 ? -7.932 -2.830 6.678 1.00 95.38 88 PHE A N 1
ATOM 720 C CA . PHE A 1 88 ? -8.575 -3.430 7.841 1.00 95.38 88 PHE A CA 1
ATOM 721 C C . PHE A 1 88 ? -7.770 -3.155 9.113 1.00 95.38 88 PHE A C 1
ATOM 723 O O . PHE A 1 88 ? -6.597 -2.791 9.048 1.00 95.38 88 PHE A O 1
ATOM 730 N N . VAL A 1 89 ? -8.424 -3.313 10.261 1.00 94.31 89 VAL A N 1
ATOM 731 C CA . VAL A 1 89 ? -7.833 -3.177 11.596 1.00 94.31 89 VAL A CA 1
ATOM 732 C C . VAL A 1 89 ? -8.136 -4.442 12.382 1.00 94.31 89 VAL A C 1
ATOM 734 O O . VAL A 1 89 ? -9.281 -4.903 12.399 1.00 94.31 89 VAL A O 1
ATOM 737 N N . VAL A 1 90 ? -7.113 -4.979 13.035 1.00 91.88 90 VAL A N 1
ATOM 738 C CA . VAL A 1 90 ? -7.210 -6.106 13.965 1.00 91.88 90 VAL A CA 1
ATOM 739 C C . VAL A 1 90 ? -6.916 -5.630 15.379 1.00 91.88 90 VAL A C 1
ATOM 741 O O . VAL A 1 90 ? -6.155 -4.682 15.566 1.00 91.88 90 VAL A O 1
ATOM 744 N N . ASP A 1 91 ? -7.547 -6.259 16.363 1.00 88.94 91 ASP A N 1
ATOM 745 C CA . ASP A 1 91 ? -7.193 -6.088 17.767 1.00 88.94 91 ASP A CA 1
ATOM 746 C C . ASP A 1 91 ? -6.000 -6.995 18.151 1.00 88.94 91 ASP A C 1
ATOM 748 O O . ASP A 1 91 ? -5.587 -7.851 17.362 1.00 88.94 91 ASP A O 1
ATOM 752 N N . PRO A 1 92 ? -5.447 -6.859 19.372 1.00 85.00 92 PRO A N 1
ATOM 753 C CA . PRO A 1 92 ? -4.342 -7.702 19.839 1.00 85.00 92 PRO A CA 1
ATOM 754 C C . PRO A 1 92 ? -4.666 -9.202 19.985 1.00 85.00 92 PRO A C 1
ATOM 756 O O . PRO A 1 92 ? -3.780 -9.978 20.337 1.00 85.00 92 PRO A O 1
ATOM 759 N N . LEU A 1 93 ? -5.922 -9.613 19.787 1.00 85.88 93 LEU A N 1
ATOM 760 C CA . LEU A 1 93 ? -6.386 -11.003 19.813 1.00 85.88 93 LEU A CA 1
ATOM 761 C C . LEU A 1 93 ? -6.665 -11.534 18.392 1.00 85.88 93 LEU A C 1
ATOM 7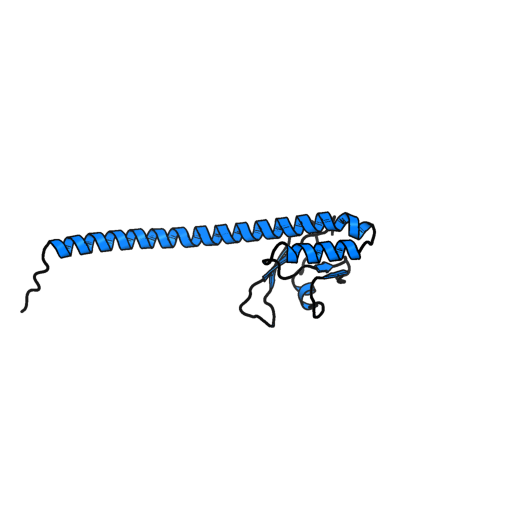63 O O . LEU A 1 93 ? -7.382 -12.526 18.244 1.00 85.88 93 LEU A O 1
ATOM 767 N N . ASP A 1 94 ? -6.131 -10.867 17.361 1.00 86.00 94 ASP A N 1
ATOM 768 C CA . ASP A 1 94 ? -6.340 -11.153 15.936 1.00 86.00 94 ASP A CA 1
ATOM 769 C C . ASP A 1 94 ? -7.812 -11.088 15.495 1.00 86.00 94 ASP A C 1
ATOM 771 O O . ASP A 1 94 ? -8.217 -11.663 14.478 1.00 86.00 94 ASP A O 1
ATOM 775 N N . LYS A 1 95 ? -8.654 -10.363 16.238 1.00 90.00 95 LYS A N 1
ATOM 776 C CA . LYS A 1 95 ? -10.044 -10.143 15.853 1.00 90.00 95 LYS A CA 1
ATOM 777 C C . LYS A 1 95 ? -10.139 -8.904 14.978 1.00 90.00 95 LYS A C 1
ATOM 779 O O . LYS A 1 95 ? -9.703 -7.816 15.341 1.00 90.00 95 LYS A O 1
ATOM 784 N N . VAL A 1 96 ? -10.786 -9.055 13.830 1.00 92.56 96 VAL A N 1
ATOM 785 C CA . VAL A 1 96 ? -11.066 -7.938 12.924 1.00 92.56 96 VAL A CA 1
ATOM 786 C C . VAL A 1 96 ? -12.063 -6.983 13.579 1.00 92.56 96 VAL A C 1
ATOM 788 O O . VAL A 1 96 ? -13.176 -7.382 13.927 1.00 92.56 96 VAL A O 1
ATOM 791 N N . VAL A 1 97 ? -11.654 -5.725 13.730 1.00 92.75 97 VAL A N 1
ATOM 792 C CA . VAL A 1 97 ? -12.462 -4.641 14.307 1.00 92.75 97 VAL A CA 1
ATOM 793 C C . VAL A 1 97 ? -13.110 -3.808 13.206 1.00 92.75 97 VAL A C 1
ATOM 795 O O . VAL A 1 97 ? -14.286 -3.471 13.297 1.00 92.75 97 VAL A O 1
ATOM 798 N N . LEU A 1 98 ? -12.349 -3.494 12.154 1.00 94.75 98 LEU A N 1
ATOM 799 C CA . LEU A 1 98 ? -12.782 -2.669 11.025 1.00 94.75 98 LEU A CA 1
ATOM 800 C C . LEU A 1 98 ? -12.266 -3.275 9.725 1.00 94.75 98 LEU A C 1
ATOM 802 O O . LEU A 1 98 ? -11.167 -3.829 9.696 1.00 94.75 98 LEU A O 1
ATOM 806 N N . HIS A 1 99 ? -13.018 -3.137 8.637 1.00 95.56 99 HIS A N 1
ATOM 807 C CA . HIS A 1 99 ? -12.566 -3.568 7.318 1.00 95.56 99 HIS A CA 1
ATOM 808 C C . HIS A 1 99 ? -13.329 -2.877 6.194 1.00 95.56 99 HIS A C 1
ATOM 810 O O . HIS A 1 99 ? -14.408 -2.333 6.387 1.00 95.56 99 HIS A O 1
ATOM 816 N N . THR A 1 100 ? -12.780 -2.946 4.989 1.00 94.88 100 THR A N 1
ATOM 817 C CA . THR A 1 100 ? -13.358 -2.335 3.778 1.00 94.88 100 THR A CA 1
ATOM 818 C C . THR A 1 100 ? -13.943 -3.343 2.791 1.00 94.88 100 THR A C 1
ATOM 820 O O . THR A 1 100 ? -14.486 -2.949 1.768 1.00 94.88 100 THR A O 1
ATOM 823 N N . PHE A 1 101 ? -13.853 -4.644 3.081 1.00 93.12 101 PHE A N 1
ATOM 824 C CA . PHE A 1 101 ? -14.413 -5.682 2.213 1.00 93.12 101 PHE A CA 1
ATOM 825 C C . PHE A 1 101 ? -15.944 -5.617 2.152 1.00 93.12 101 PHE A C 1
ATOM 827 O O . PHE A 1 101 ? -16.593 -5.570 3.198 1.00 93.12 101 PHE A O 1
ATOM 834 N N . GLU A 1 102 ? -16.494 -5.669 0.937 1.00 86.75 102 GLU A N 1
ATOM 835 C CA . GLU A 1 102 ? -17.942 -5.663 0.682 1.00 86.75 102 GLU A CA 1
ATOM 836 C C . GLU A 1 102 ? -18.574 -7.049 0.917 1.00 86.75 102 GLU A C 1
ATOM 838 O O . GLU A 1 102 ? -19.599 -7.152 1.587 1.00 86.75 102 GLU A O 1
ATOM 843 N N . ASP A 1 103 ? -17.913 -8.124 0.470 1.00 86.75 103 ASP A N 1
ATOM 844 C CA . ASP A 1 103 ? -18.417 -9.511 0.533 1.00 86.75 103 ASP A CA 1
ATOM 845 C C . ASP A 1 103 ? -17.957 -10.290 1.786 1.00 86.75 103 ASP A C 1
ATOM 847 O O . ASP A 1 103 ? -17.909 -11.523 1.810 1.00 86.75 103 ASP A O 1
ATOM 851 N N . GLY A 1 104 ? -17.614 -9.569 2.857 1.00 87.25 104 GLY A N 1
ATOM 852 C CA . GLY A 1 104 ? -17.096 -10.134 4.105 1.00 87.25 104 GLY A CA 1
ATOM 853 C C . GLY A 1 104 ? -15.569 -10.265 4.151 1.00 87.25 104 GLY A C 1
ATOM 854 O O . GLY A 1 104 ? -14.864 -10.080 3.162 1.00 87.25 104 GLY A O 1
ATOM 855 N N . PHE A 1 105 ? -15.035 -10.540 5.344 1.00 92.69 105 PHE A N 1
ATOM 856 C CA . PHE A 1 105 ? -13.591 -10.509 5.584 1.00 92.69 105 PHE A CA 1
ATOM 857 C C . PHE A 1 105 ? -12.895 -11.830 5.190 1.00 92.69 105 PHE A C 1
ATOM 859 O O . PHE A 1 105 ? -13.236 -12.890 5.728 1.00 92.69 105 PHE A O 1
ATOM 866 N N . PRO A 1 106 ? -11.870 -11.803 4.316 1.00 92.38 106 PRO A N 1
ATOM 867 C CA . PRO A 1 106 ? -11.078 -12.983 3.984 1.00 92.38 106 PRO A CA 1
ATOM 868 C C . PRO A 1 106 ? -10.110 -13.329 5.126 1.00 92.38 106 PRO A C 1
ATOM 870 O O . PRO A 1 106 ? -8.978 -12.853 5.179 1.00 92.38 106 PRO A O 1
ATOM 873 N N . TYR A 1 107 ? -10.537 -14.212 6.033 1.00 90.25 107 TYR A N 1
ATOM 874 C CA . TYR A 1 107 ? -9.774 -14.608 7.230 1.00 90.25 107 TYR A CA 1
ATOM 875 C C . TYR A 1 107 ? -8.362 -15.152 6.963 1.00 90.25 107 TYR A C 1
ATOM 877 O O . TYR A 1 107 ? -7.533 -15.144 7.869 1.00 90.25 107 TYR A O 1
ATOM 885 N N . GLN A 1 108 ? -8.051 -15.584 5.736 1.00 89.06 108 GLN A N 1
ATOM 886 C CA . GLN A 1 108 ? -6.684 -15.968 5.372 1.00 89.06 108 GLN A CA 1
ATOM 887 C C . GLN A 1 108 ? -5.694 -14.793 5.470 1.00 89.06 108 GLN A C 1
ATOM 889 O O . GLN A 1 108 ? -4.507 -15.036 5.655 1.00 89.06 108 GLN A O 1
ATOM 894 N N . LEU A 1 109 ? -6.164 -13.538 5.398 1.00 90.56 109 LEU A N 1
ATOM 895 C CA . LEU A 1 109 ? -5.315 -12.351 5.550 1.00 90.56 109 LEU A CA 1
ATOM 896 C C . LEU A 1 109 ? -4.714 -12.206 6.952 1.00 90.56 109 LEU A C 1
ATOM 898 O O . LEU A 1 109 ? -3.640 -11.627 7.085 1.00 90.56 109 LEU A O 1
ATOM 902 N N . LEU A 1 110 ? -5.349 -12.772 7.986 1.00 89.50 110 LEU A N 1
ATOM 903 C CA . LEU A 1 110 ? -4.798 -12.755 9.348 1.00 89.50 110 LEU A CA 1
ATOM 904 C C . LEU A 1 110 ? -3.503 -13.567 9.455 1.00 89.50 110 LEU A C 1
ATOM 906 O O . LEU A 1 110 ? -2.658 -13.270 10.284 1.00 89.50 110 LEU A O 1
ATOM 910 N N . GLN A 1 111 ? -3.329 -14.565 8.586 1.00 87.62 111 GLN A N 1
ATOM 911 C CA . GLN A 1 111 ? -2.153 -15.440 8.562 1.00 87.62 111 GLN A CA 1
ATOM 912 C C . GLN A 1 111 ? -1.042 -14.912 7.648 1.00 87.62 111 GLN A C 1
ATOM 914 O O . GLN A 1 111 ? -0.013 -15.557 7.492 1.00 87.62 111 GLN A O 1
ATOM 919 N N . VAL A 1 112 ? -1.245 -13.766 6.988 1.00 86.88 112 VAL A N 1
ATOM 920 C CA . VAL A 1 112 ? -0.220 -13.192 6.106 1.00 86.88 112 VAL A CA 1
ATOM 921 C C . VAL A 1 112 ? 0.950 -12.675 6.935 1.00 86.88 112 VAL A C 1
ATOM 923 O O . VAL A 1 112 ? 2.091 -12.787 6.510 1.00 86.88 112 VAL A O 1
ATOM 926 N N . HIS A 1 113 ? 0.704 -12.144 8.131 1.00 84.25 113 HIS A N 1
ATOM 927 C CA . HIS A 1 113 ? 1.745 -11.574 8.982 1.00 84.25 113 HIS A CA 1
ATOM 928 C C . HIS A 1 113 ? 2.000 -12.473 10.195 1.00 84.25 113 HIS A C 1
ATOM 930 O O . HIS A 1 113 ? 1.332 -12.354 11.212 1.00 84.25 113 HIS A O 1
ATO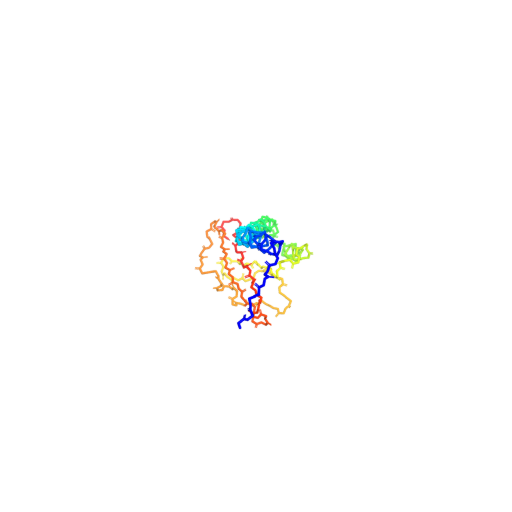M 936 N N . ASP A 1 114 ? 3.005 -13.347 10.113 1.00 65.00 114 ASP A N 1
ATOM 937 C CA . ASP A 1 114 ? 3.370 -14.289 11.191 1.00 65.00 114 ASP A CA 1
ATOM 938 C C . ASP A 1 114 ? 4.235 -13.664 12.316 1.00 65.00 114 ASP A C 1
ATOM 940 O O . ASP A 1 114 ? 4.993 -14.353 13.001 1.00 65.00 114 ASP A O 1
ATOM 944 N N . GLY A 1 115 ? 4.187 -12.344 12.510 1.00 60.16 115 GLY A N 1
ATOM 945 C CA . GLY A 1 115 ? 5.073 -11.636 13.438 1.00 60.16 115 GLY A CA 1
ATOM 946 C C . GLY A 1 115 ? 4.312 -10.818 14.468 1.00 60.16 115 GLY A C 1
ATOM 947 O O . GLY A 1 115 ? 3.527 -9.955 14.085 1.00 60.16 115 GLY A O 1
ATOM 948 N N . ALA A 1 116 ? 4.619 -11.020 15.757 1.00 54.41 116 ALA A N 1
ATOM 949 C CA . ALA A 1 116 ? 4.131 -10.161 16.834 1.00 54.41 116 ALA A CA 1
ATOM 950 C C . ALA A 1 116 ? 4.376 -8.679 16.478 1.00 54.41 116 ALA A C 1
ATOM 952 O O . ALA A 1 116 ? 5.488 -8.346 16.040 1.00 54.41 116 ALA A O 1
ATOM 953 N N . PRO A 1 117 ? 3.371 -7.801 16.636 1.00 53.69 117 PRO A N 1
ATOM 954 C CA . PRO A 1 117 ? 3.492 -6.391 16.308 1.00 53.69 117 PRO A CA 1
ATOM 955 C C . PRO A 1 117 ? 4.481 -5.755 17.287 1.00 53.69 117 PRO A C 1
ATOM 957 O O . PRO A 1 117 ? 4.154 -5.408 18.414 1.00 53.69 117 PRO A O 1
ATOM 960 N N . GLY A 1 118 ? 5.747 -5.674 16.890 1.00 60.12 118 GLY A N 1
ATOM 961 C C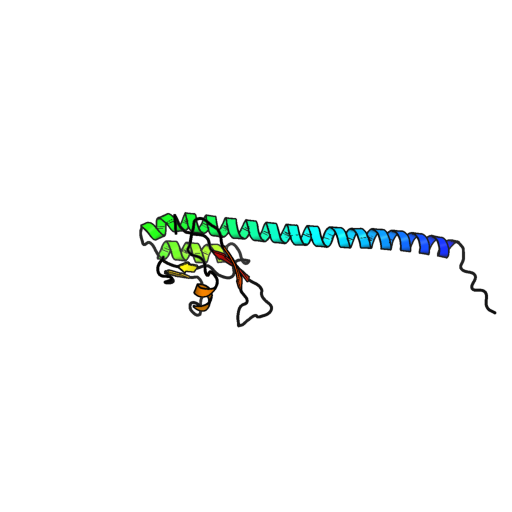A . GLY A 1 118 ? 6.632 -4.648 17.425 1.00 60.12 118 GLY A CA 1
ATOM 962 C C . GLY A 1 118 ? 6.344 -3.309 16.742 1.00 60.12 118 GLY A C 1
ATOM 963 O O . GLY A 1 118 ? 5.433 -3.190 15.929 1.00 60.12 118 GLY A O 1
ATOM 964 N N . ASP A 1 119 ? 7.212 -2.321 16.955 1.00 61.28 119 ASP A N 1
ATOM 965 C CA . ASP A 1 119 ? 7.140 -1.002 16.295 1.00 61.28 119 ASP A CA 1
ATOM 966 C C . ASP A 1 119 ? 7.476 -1.019 14.783 1.00 61.28 119 ASP A C 1
ATOM 968 O O . ASP A 1 119 ? 7.703 0.024 14.155 1.00 61.28 119 ASP A O 1
ATOM 972 N N . SER A 1 120 ? 7.586 -2.197 14.165 1.00 76.75 120 SER A N 1
ATOM 973 C CA . SER A 1 120 ? 8.073 -2.344 12.796 1.00 76.75 120 SER A CA 1
ATOM 974 C C . SER A 1 120 ? 6.942 -2.497 11.783 1.00 76.75 120 SER A C 1
ATOM 976 O O . SER A 1 120 ? 5.968 -3.216 11.970 1.00 76.75 120 SER A O 1
ATOM 978 N N . VAL A 1 121 ? 7.110 -1.813 10.650 1.00 86.62 121 VAL A N 1
ATOM 979 C CA . VAL A 1 121 ? 6.268 -2.000 9.465 1.00 86.62 121 VAL A CA 1
ATOM 980 C C . VAL A 1 121 ? 6.575 -3.374 8.880 1.00 86.62 121 VAL A C 1
ATOM 982 O O . VAL A 1 121 ? 7.733 -3.643 8.546 1.00 86.62 121 VAL A O 1
ATOM 985 N N . GLN A 1 122 ? 5.553 -4.204 8.709 1.00 89.50 122 GLN A N 1
ATOM 986 C CA . GLN A 1 122 ? 5.667 -5.474 8.000 1.00 89.50 122 GLN A CA 1
ATOM 987 C C . GLN A 1 122 ? 5.077 -5.331 6.600 1.00 89.50 122 GLN A C 1
ATOM 989 O O . GLN A 1 122 ? 4.150 -4.555 6.376 1.00 89.50 122 GLN A O 1
ATOM 994 N N . MET A 1 123 ? 5.659 -6.035 5.633 1.00 90.75 123 MET A N 1
ATOM 995 C CA . MET A 1 123 ? 5.172 -6.007 4.259 1.00 90.75 123 MET A CA 1
ATOM 996 C C . MET A 1 123 ? 5.265 -7.387 3.647 1.00 90.75 123 MET A C 1
ATOM 998 O O . MET A 1 123 ? 6.332 -8.005 3.682 1.00 90.75 123 MET A O 1
ATOM 1002 N N . GLN A 1 124 ? 4.181 -7.810 3.014 1.00 92.06 124 GLN A N 1
ATOM 1003 C CA . GLN A 1 124 ? 4.112 -9.049 2.256 1.00 92.06 124 GLN A CA 1
ATOM 1004 C C . GLN A 1 124 ? 3.387 -8.829 0.932 1.00 92.06 124 GLN A C 1
ATOM 1006 O O . GLN A 1 124 ? 2.841 -7.759 0.665 1.00 92.06 124 GLN A O 1
ATOM 1011 N N . PHE A 1 125 ? 3.431 -9.831 0.063 1.00 92.75 125 PHE A N 1
ATOM 1012 C CA . PHE A 1 125 ? 2.638 -9.829 -1.154 1.00 92.75 125 PHE A CA 1
ATOM 1013 C C . PHE A 1 125 ? 1.538 -10.871 -1.044 1.00 92.75 125 PHE A C 1
ATOM 1015 O O . PHE A 1 125 ? 1.798 -12.010 -0.666 1.00 92.75 125 PHE A O 1
ATOM 1022 N N . VAL A 1 126 ? 0.327 -10.474 -1.410 1.00 93.50 126 VAL A N 1
ATOM 1023 C CA . VAL A 1 126 ? -0.862 -11.318 -1.400 1.00 93.50 126 VAL A CA 1
ATOM 1024 C C . VAL A 1 126 ? -1.430 -11.369 -2.809 1.00 93.50 126 VAL A C 1
ATOM 1026 O O . VAL A 1 126 ? -1.429 -10.376 -3.538 1.00 93.50 126 VAL A O 1
ATOM 1029 N N . VAL A 1 127 ? -1.911 -12.546 -3.192 1.00 92.62 127 VAL A N 1
ATOM 1030 C CA . VAL A 1 127 ? -2.577 -12.775 -4.472 1.00 92.62 127 VAL A CA 1
ATOM 1031 C C . VAL A 1 127 ? -4.046 -13.095 -4.188 1.00 92.62 127 VAL A C 1
ATOM 1033 O O . VAL A 1 127 ? -4.318 -14.063 -3.467 1.00 92.62 127 VAL A O 1
ATOM 1036 N N . PRO A 1 128 ? -5.001 -12.302 -4.703 1.00 88.94 128 PRO A N 1
ATOM 1037 C CA . PRO A 1 128 ? -6.420 -12.611 -4.592 1.00 88.94 128 PRO A CA 1
ATOM 1038 C C . PRO A 1 128 ? -6.751 -13.945 -5.262 1.00 88.94 128 PRO A C 1
ATOM 1040 O O . PRO A 1 128 ? -6.238 -14.258 -6.334 1.00 88.94 128 PRO A O 1
ATOM 1043 N N . LYS A 1 129 ? -7.660 -14.720 -4.664 1.00 86.31 129 LYS A N 1
ATOM 1044 C CA . LYS A 1 129 ? -8.099 -16.001 -5.245 1.00 86.31 129 LYS A CA 1
ATOM 1045 C C . LYS A 1 129 ? -8.818 -15.820 -6.581 1.00 86.31 129 LYS A C 1
ATOM 1047 O O . LYS A 1 129 ? -8.639 -16.640 -7.475 1.00 86.31 129 LYS A O 1
ATOM 1052 N N . ASP A 1 130 ? -9.585 -14.742 -6.706 1.00 86.06 130 ASP A N 1
ATOM 1053 C CA . ASP A 1 130 ? -10.414 -14.466 -7.883 1.00 86.06 130 ASP A CA 1
ATOM 1054 C C . ASP A 1 130 ? -9.650 -13.736 -9.002 1.00 86.06 130 ASP A C 1
ATOM 1056 O O . ASP A 1 130 ? -10.163 -13.607 -10.109 1.00 86.06 130 ASP A O 1
ATOM 1060 N N . ALA A 1 131 ? -8.420 -13.282 -8.727 1.00 88.50 131 ALA A N 1
ATOM 1061 C CA . ALA A 1 131 ? -7.567 -12.556 -9.669 1.00 88.50 131 ALA A CA 1
ATOM 106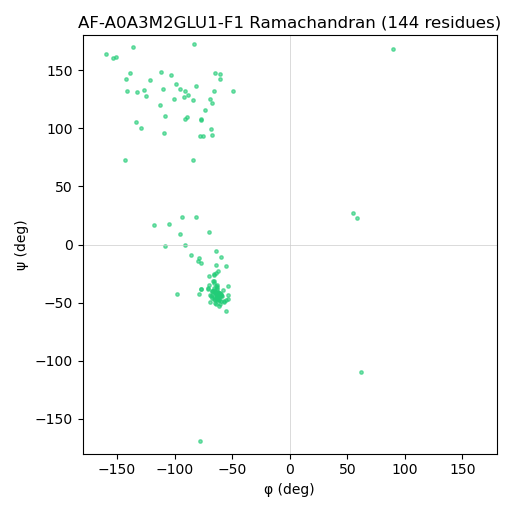2 C C . ALA A 1 131 ? -6.086 -12.955 -9.481 1.00 88.50 131 ALA A C 1
ATOM 1064 O O . ALA A 1 131 ? -5.299 -12.184 -8.921 1.00 88.50 131 ALA A O 1
ATOM 1065 N N . PRO A 1 132 ? -5.687 -14.172 -9.906 1.00 88.94 132 PRO A N 1
ATOM 1066 C CA . PRO A 1 132 ? -4.342 -14.711 -9.683 1.00 88.94 132 PRO A CA 1
ATOM 1067 C C . PRO A 1 132 ? -3.219 -13.930 -10.388 1.00 88.94 132 PRO A C 1
ATOM 1069 O O . PRO A 1 132 ? -2.047 -14.079 -10.047 1.00 88.94 132 PRO A O 1
ATOM 1072 N N . GLU A 1 133 ? -3.555 -13.107 -11.377 1.00 90.81 133 GLU A N 1
ATOM 1073 C CA . GLU A 1 133 ? -2.644 -12.203 -12.077 1.00 90.81 133 GLU A CA 1
ATOM 1074 C C . GLU A 1 133 ? -2.347 -10.909 -11.305 1.00 90.81 133 GLU A C 1
ATOM 1076 O O . GLU A 1 133 ? -1.405 -10.189 -11.648 1.00 90.81 133 GLU A O 1
ATOM 1081 N N . VAL A 1 134 ? -3.133 -10.602 -10.269 1.00 90.69 134 VAL A N 1
ATOM 1082 C CA . VAL A 1 134 ? -2.984 -9.387 -9.469 1.00 90.69 134 VAL A CA 1
ATOM 1083 C C . VAL A 1 134 ? -2.080 -9.665 -8.275 1.00 90.69 134 VAL A C 1
ATOM 1085 O O . VAL A 1 134 ? -2.318 -10.570 -7.478 1.00 90.69 134 VAL A O 1
ATOM 1088 N N . LEU A 1 135 ? -1.048 -8.837 -8.122 1.00 91.69 135 LEU A N 1
ATOM 1089 C CA . LEU A 1 135 ? -0.148 -8.876 -6.977 1.00 91.69 135 LEU A CA 1
ATOM 1090 C C . LEU A 1 135 ? -0.400 -7.658 -6.089 1.00 91.69 135 LEU A C 1
ATOM 1092 O O . LEU A 1 135 ? -0.064 -6.533 -6.462 1.00 91.69 135 LEU A O 1
ATOM 1096 N N . ILE A 1 136 ? -0.962 -7.886 -4.906 1.00 93.25 136 ILE A N 1
ATOM 1097 C CA . ILE A 1 136 ? -1.213 -6.836 -3.920 1.00 93.25 136 ILE A CA 1
ATOM 1098 C C . ILE A 1 136 ? -0.050 -6.808 -2.940 1.00 93.25 136 ILE A C 1
ATOM 1100 O O . ILE A 1 136 ? 0.396 -7.844 -2.451 1.00 93.25 136 ILE A O 1
ATOM 1104 N N . ARG A 1 137 ? 0.454 -5.613 -2.640 1.00 93.69 137 ARG A N 1
ATOM 1105 C CA . ARG A 1 137 ? 1.391 -5.415 -1.537 1.00 93.69 137 ARG A CA 1
ATOM 1106 C C . ARG A 1 137 ? 0.592 -5.131 -0.270 1.00 93.69 137 ARG A C 1
ATOM 1108 O O . ARG A 1 137 ? 0.027 -4.049 -0.149 1.00 93.69 137 ARG A O 1
ATOM 1115 N N . ASP A 1 138 ? 0.594 -6.078 0.656 1.00 94.38 138 ASP A N 1
ATOM 1116 C CA . ASP A 1 138 ? 0.058 -5.882 1.997 1.00 94.38 138 ASP A CA 1
ATOM 1117 C C . ASP A 1 138 ? 1.105 -5.175 2.875 1.00 94.38 138 ASP A C 1
ATOM 1119 O O . ASP A 1 138 ? 2.304 -5.468 2.795 1.00 94.38 138 ASP A O 1
ATOM 1123 N N . ILE A 1 139 ? 0.661 -4.188 3.654 1.00 93.94 139 ILE A N 1
ATOM 1124 C CA . ILE A 1 139 ? 1.490 -3.375 4.542 1.00 93.94 139 ILE A CA 1
ATOM 1125 C C . ILE A 1 139 ? 0.795 -3.290 5.901 1.00 93.94 139 ILE A C 1
ATOM 1127 O O . ILE A 1 139 ? -0.137 -2.501 6.076 1.00 93.94 139 ILE A O 1
ATOM 1131 N N . ALA A 1 140 ? 1.321 -4.020 6.879 1.00 92.75 140 ALA A N 1
ATOM 1132 C CA . ALA A 1 140 ? 0.887 -3.936 8.264 1.00 92.75 140 ALA A CA 1
ATOM 1133 C C . ALA A 1 140 ? 1.710 -2.889 9.030 1.00 92.75 140 ALA A C 1
ATOM 1135 O O . ALA A 1 140 ? 2.946 -2.846 8.962 1.00 92.75 140 ALA A O 1
ATOM 1136 N N . VAL A 1 141 ? 1.009 -2.022 9.760 1.00 92.25 141 VAL A N 1
ATOM 1137 C CA . VAL A 1 141 ? 1.591 -0.971 10.602 1.00 92.25 141 VAL A CA 1
ATOM 1138 C C . VAL A 1 141 ? 0.897 -1.017 11.963 1.00 92.25 141 VAL A C 1
ATOM 1140 O O . VAL A 1 141 ? -0.334 -1.035 11.974 1.00 92.25 141 VAL A O 1
ATOM 1143 N N . PRO A 1 142 ? 1.643 -1.008 13.082 1.00 90.88 142 PRO A N 1
ATOM 1144 C CA . PRO A 1 142 ? 1.042 -0.979 14.411 1.00 90.88 142 PRO A CA 1
ATOM 1145 C C . PRO A 1 142 ? 0.280 0.329 14.638 1.00 90.88 142 PRO A C 1
ATOM 1147 O O . PRO A 1 142 ? 0.670 1.397 14.143 1.00 90.88 142 PRO A O 1
ATOM 1150 N N . ILE A 1 143 ? -0.793 0.249 15.418 1.00 90.19 143 ILE A N 1
ATOM 1151 C CA . ILE A 1 143 ? -1.499 1.424 15.928 1.00 90.19 143 ILE A CA 1
ATOM 1152 C C . ILE A 1 143 ? -1.036 1.602 17.377 1.00 90.19 143 ILE A C 1
ATOM 1154 O O . ILE A 1 143 ? -1.103 0.677 18.175 1.00 90.19 143 ILE A O 1
ATOM 1158 N N . LEU A 1 144 ? -0.531 2.788 17.731 1.00 82.44 144 LEU A N 1
ATOM 1159 C CA . LEU A 1 144 ? 0.123 3.037 19.027 1.00 82.44 144 LEU A CA 1
ATOM 1160 C C . LEU A 1 144 ? 1.385 2.170 19.227 1.00 82.44 144 LEU A C 1
ATOM 1162 O O . LEU A 1 144 ? 2.380 2.433 18.560 1.00 82.44 144 LEU A O 1
ATOM 1166 N N . ASN A 1 145 ? 1.340 1.189 20.138 1.00 69.6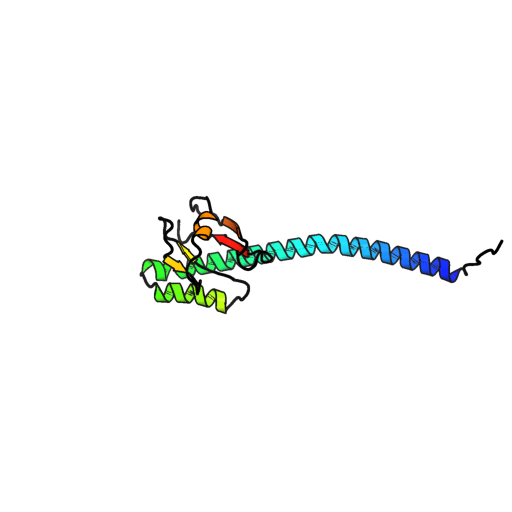9 145 ASN A N 1
ATOM 1167 C CA . ASN A 1 145 ? 2.453 0.304 20.526 1.00 69.69 145 ASN A CA 1
ATOM 1168 C C . ASN A 1 145 ? 2.154 -1.182 20.219 1.00 69.69 145 ASN A C 1
ATOM 1170 O O . ASN A 1 145 ? 2.766 -2.066 20.822 1.00 69.69 145 ASN A O 1
ATOM 1174 N N . GLY A 1 146 ? 1.163 -1.452 19.365 1.00 61.25 146 GLY A N 1
ATOM 1175 C CA . GLY A 1 146 ? 0.694 -2.796 19.024 1.00 61.25 146 GLY A CA 1
ATOM 1176 C C . GLY A 1 146 ? -0.659 -2.727 18.352 1.00 61.25 146 GLY A C 1
ATOM 1177 O O . GLY A 1 146 ? -1.654 -2.732 19.108 1.00 61.25 146 GLY A O 1
#